Protein 4Z68 (pdb70)

Foldseek 3Di:
DVLLVQLLVCLLVLVQVSVVVSDDQANLQAFPVVPQGHHSLLNNLLNLNLSNNVVSLVRHHDQCDATNQGDGSLLSNLQNQRQNSNLVSVVSPRDQCRATNQGDGSLLNNQLVLHVNSNVSSVVVPHDQCGQGNVRDGSLNNHDPPNVVSNVVSD/DDDDPDDDDDDD

Organism: Homo sapiens (NCBI:txid9606)

GO terms:
  GO:0003950 NAD+ poly-ADP-ribosyltransferase activity (F, IDA)
  GO:0070212 protein poly-ADP-ribosylation (P, IDA)
  GO:0070213 protein auto-ADP-ribosylation (P, IDA)
  GO:1990404 NAD+-protein mono-ADP-ribosyltransferase activity (F, IDA)
  GO:0000209 protein polyubiquitination (P, IDA)
  GO:0090263 positive regulation of canonical Wnt signaling pathway (P, IMP)
  GO:0005515 protein binding (F, IPI)
  GO:0003950 NAD+ poly-ADP-ribosyltransferase activity (F, TAS)
  GO:0005829 cytosol (C, TAS)
  GO:0090263 positive regulation of canonical Wnt signaling pathway (P, TAS)
  GO:0048471 perinuclear region of cytoplasm (C, IDA)
  GO:0000242 pericentriolar material (C, IDA)
  GO:0005634 nucleus (C, IDA)
  GO:0005635 nuclear envelope (C, IDA)
  GO:0005737 cytoplasm (C, IDA)
  GO:0000781 chromosome, telomeric region (C, TAS)
  GO:0032212 positive regulation of telomere maintenance via telomerase (P, TAS)
  GO:1904355 positive regulation of telomere capping (P, IMP)
  GO:1904357 negative regulation of telomere maintenance via telomere lengthening (P, IMP)
  GO:0070198 protein localization to chromosome, telomeric region (P, IMP)

CATH classification: 1.25.40.20

Structure (mmCIF, N/CA/C/O backbone):
data_4Z68
#
_entry.id   4Z68
#
_cell.length_a   29.543
_cell.length_b   43.806
_cell.length_c   107.637
_cell.angle_alpha   90.000
_cell.angle_beta   90.000
_cell.angle_gamma   90.000
#
_symmetry.space_group_name_H-M   'P 21 21 21'
#
loop_
_entity.id
_entity.type
_entity.pdbx_description
1 polymer Tankyrase-2
2 polymer GLU-ILE-ARG-GLU-GLN-GLY-ASP-GLY-ALA-GLU-ASP-GLU
3 non-polymer 'SULFATE ION'
4 water water
#
loop_
_atom_site.group_PDB
_atom_site.id
_atom_site.type_symbol
_atom_site.label_atom_id
_atom_site.label_alt_id
_atom_site.label_comp_id
_atom_site.label_asym_id
_atom_site.label_entity_id
_atom_site.label_seq_id
_atom_site.pdbx_PDB_ins_code
_atom_site.Cartn_x
_atom_site.Cartn_y
_atom_site.Cartn_z
_atom_site.occupancy
_atom_site.B_iso_or_equiv
_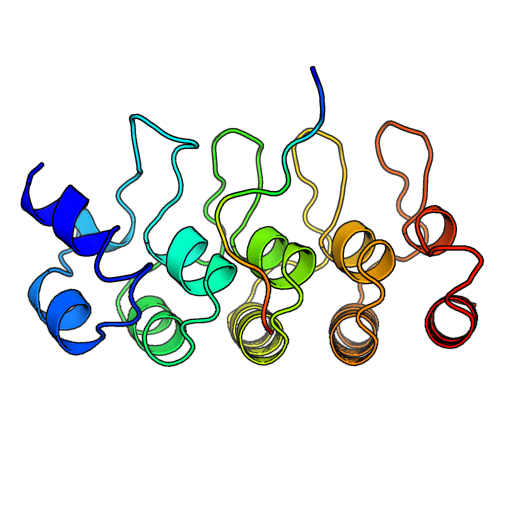atom_site.auth_seq_id
_atom_site.auth_comp_id
_atom_site.auth_asym_id
_atom_site.auth_atom_id
_atom_site.pdbx_PDB_model_num
ATOM 1 N N . SER A 1 1 ? -3.637 -2.753 37.530 1.00 31.14 490 SER A N 1
ATOM 2 C CA . SER A 1 1 ? -4.741 -2.642 38.484 1.00 40.75 490 SER A CA 1
ATOM 3 C C . SER A 1 1 ? -5.784 -3.739 38.261 1.00 38.04 490 SER A C 1
ATOM 4 O O . SER A 1 1 ? -6.094 -4.083 37.120 1.00 33.81 490 SER A O 1
ATOM 7 N N . GLU A 1 2 ? -6.321 -4.285 39.353 1.00 37.48 491 GLU A N 1
ATOM 8 C CA . GLU A 1 2 ? -7.288 -5.384 39.283 1.00 40.34 491 GLU A CA 1
ATOM 9 C C . GLU A 1 2 ? -8.610 -4.962 38.638 1.00 29.41 491 GLU A C 1
ATOM 10 O O . GLU A 1 2 ? -9.218 -5.728 37.884 1.00 29.08 491 GLU A O 1
ATOM 12 N N . ALA A 1 3 ? -9.053 -3.745 38.937 1.00 34.04 492 ALA A N 1
ATOM 13 C CA . ALA A 1 3 ? -10.260 -3.212 38.319 1.00 33.32 492 ALA A CA 1
ATOM 14 C C . ALA A 1 3 ? -10.054 -3.021 36.820 1.00 29.97 492 ALA A C 1
ATOM 15 O O . ALA A 1 3 ? -10.970 -3.252 36.022 1.00 25.78 492 ALA A O 1
ATOM 17 N N . ASP A 1 4 ? -8.853 -2.588 36.443 1.00 26.13 493 ASP A N 1
ATOM 18 C CA . ASP A 1 4 ? -8.505 -2.420 35.030 1.00 27.09 493 ASP A CA 1
ATOM 19 C C . ASP A 1 4 ? -8.605 -3.733 34.267 1.00 23.95 493 ASP A C 1
ATOM 20 O O . ASP A 1 4 ? -9.205 -3.792 33.198 1.00 17.49 493 ASP A O 1
ATOM 25 N N . ARG A 1 5 ? -7.990 -4.778 34.812 1.00 21.43 494 ARG A N 1
ATOM 26 C CA . ARG A 1 5 ? -8.031 -6.101 34.199 1.00 19.62 494 ARG A CA 1
ATOM 27 C C . ARG A 1 5 ? -9.473 -6.592 34.045 1.00 20.84 494 ARG A C 1
ATOM 28 O O . ARG A 1 5 ? -9.839 -7.158 33.014 1.00 19.12 494 ARG A O 1
ATOM 30 N N . GLN A 1 6 ? -10.293 -6.373 35.066 1.00 18.74 495 GLN A N 1
ATOM 31 C CA . GLN A 1 6 ? -11.684 -6.800 34.990 1.00 20.23 495 GLN A CA 1
ATOM 32 C C . GLN A 1 6 ? -12.493 -5.962 34.012 1.00 19.54 495 GLN A C 1
ATOM 33 O O . GLN A 1 6 ? -13.437 -6.459 33.408 1.00 17.93 495 GLN A O 1
ATOM 39 N N . LEU A 1 7 ? -12.130 -4.697 33.850 1.00 17.59 496 LEU A N 1
ATOM 40 C CA . LEU A 1 7 ? -12.822 -3.865 32.869 1.00 14.57 496 LEU A CA 1
ATOM 41 C C . LEU A 1 7 ? -12.498 -4.314 31.447 1.00 15.69 496 LEU A C 1
ATOM 42 O O . LEU A 1 7 ? -13.395 -4.447 30.619 1.00 16.90 496 LEU A O 1
ATOM 47 N N . LEU A 1 8 ? -11.217 -4.551 31.164 1.00 14.44 497 LEU A N 1
ATOM 48 C CA . LEU A 1 8 ? -10.797 -4.977 29.825 1.00 14.08 497 LEU A CA 1
ATOM 49 C C . LEU A 1 8 ? -11.497 -6.271 29.450 1.00 18.40 497 LEU A C 1
ATOM 50 O O . LEU A 1 8 ? -11.917 -6.466 28.306 1.00 16.44 497 LEU A O 1
ATOM 55 N N A GLU A 1 9 ? -11.618 -7.165 30.426 0.41 17.06 498 GLU A N 1
ATOM 56 N N B GLU A 1 9 ? -11.626 -7.155 30.429 0.59 17.12 498 GLU A N 1
ATOM 57 C CA A GLU A 1 9 ? -12.257 -8.452 30.192 0.41 20.42 498 GLU A CA 1
ATOM 58 C CA B GLU A 1 9 ? -12.251 -8.448 30.214 0.59 20.50 498 GLU A CA 1
ATOM 59 C C A GLU A 1 9 ? -13.760 -8.329 30.008 0.41 15.54 498 GLU A C 1
ATOM 60 C C B GLU A 1 9 ? -13.759 -8.342 30.028 0.59 15.54 498 GLU A C 1
ATOM 61 O O A GLU A 1 9 ? -14.340 -9.013 29.170 0.41 15.16 498 GLU A O 1
ATOM 62 O O B GLU A 1 9 ? -14.340 -9.046 29.205 0.59 15.23 498 GLU A O 1
ATOM 73 N N . ALA A 1 10 ? -14.392 -7.459 30.790 1.00 13.28 499 ALA A N 1
ATOM 74 C CA . ALA A 1 10 ? -15.825 -7.260 30.675 1.00 14.14 499 ALA A CA 1
ATOM 75 C C . ALA A 1 10 ? -16.131 -6.672 29.301 1.00 15.71 499 ALA A C 1
ATOM 76 O O . ALA A 1 10 ? -17.170 -6.961 28.709 1.00 14.54 499 ALA A O 1
ATOM 78 N N . ALA A 1 11 ? -15.214 -5.857 28.787 1.00 12.69 500 ALA A N 1
ATOM 79 C CA . ALA A 1 11 ? -15.403 -5.259 27.465 1.00 15.81 500 ALA A CA 1
ATOM 80 C C . ALA A 1 11 ? -15.343 -6.325 26.376 1.00 13.67 500 ALA A C 1
ATOM 81 O O . ALA A 1 11 ? -16.105 -6.275 25.414 1.00 13.92 500 ALA A O 1
ATOM 83 N N . LYS A 1 12 ? -14.426 -7.281 26.528 1.00 10.49 501 LYS A N 1
ATOM 84 C CA . LYS A 1 12 ? -14.325 -8.409 25.599 1.00 14.73 501 LYS A CA 1
ATOM 85 C C . LYS A 1 12 ? -15.555 -9.301 25.694 1.00 13.99 501 LYS A C 1
ATOM 86 O O . LYS A 1 12 ? -15.988 -9.882 24.699 1.00 17.36 501 LYS A O 1
ATOM 92 N N . ALA A 1 13 ? -16.092 -9.431 26.903 1.00 13.36 502 ALA A N 1
ATOM 93 C CA . ALA A 1 13 ? -17.230 -10.321 27.149 1.00 15.05 502 ALA A CA 1
ATOM 94 C C . ALA A 1 13 ? -18.545 -9.672 26.770 1.00 16.05 502 ALA A C 1
ATOM 95 O O . ALA A 1 13 ? -19.553 -10.359 26.600 1.00 17.85 502 ALA A O 1
ATOM 97 N N . GLY A 1 14 ? -18.551 -8.349 26.646 1.00 15.03 503 GLY A N 1
ATOM 98 C CA . GLY A 1 14 ? -19.788 -7.637 26.373 1.00 12.92 503 GLY A CA 1
ATOM 99 C C . GLY A 1 14 ? -20.711 -7.568 27.578 1.00 21.77 503 GLY A C 1
ATOM 100 O O . GLY A 1 14 ? -21.941 -7.532 27.440 1.00 22.48 503 GLY A O 1
ATOM 101 N N . ASP A 1 15 ? -20.121 -7.556 28.768 1.00 20.58 504 ASP A N 1
ATOM 102 C CA . ASP A 1 15 ? -20.899 -7.433 29.997 1.00 26.09 504 ASP A CA 1
ATOM 103 C C . ASP A 1 15 ? -21.003 -5.956 30.333 1.00 15.44 504 ASP A C 1
ATOM 104 O O . ASP A 1 15 ? -20.153 -5.413 31.047 1.00 17.09 504 ASP A O 1
ATOM 109 N N . VAL A 1 16 ? -22.054 -5.311 29.832 1.00 18.75 505 VAL A N 1
ATOM 110 C CA . VAL A 1 16 ? -22.115 -3.862 29.917 1.00 23.74 505 VAL A CA 1
ATOM 111 C C . VAL A 1 16 ? -22.309 -3.415 31.364 1.00 24.09 505 VAL A C 1
ATOM 112 O O . VAL A 1 16 ? -21.805 -2.368 31.777 1.00 20.46 505 VAL A O 1
ATOM 116 N N . GLU A 1 17 ? -23.000 -4.241 32.144 1.00 20.40 506 GLU A N 1
ATOM 117 C CA . GLU A 1 17 ? -23.250 -3.923 33.548 1.00 28.32 506 GLU A CA 1
ATOM 118 C C . GLU A 1 17 ? -21.960 -3.894 34.355 1.00 23.74 506 GLU A C 1
ATOM 119 O O . GLU A 1 17 ? -21.768 -3.020 35.200 1.00 22.63 506 GLU A O 1
ATOM 125 N N . THR A 1 18 ? -21.071 -4.849 34.094 1.00 19.45 507 THR A N 1
ATOM 126 C CA . THR A 1 18 ? -19.779 -4.866 34.769 1.00 19.76 507 THR A CA 1
ATOM 127 C C . THR A 1 18 ? -18.938 -3.679 34.296 1.00 19.77 507 THR A C 1
ATOM 128 O O . THR A 1 18 ? -18.252 -3.036 35.092 1.00 23.05 507 THR A O 1
ATOM 132 N N . VAL A 1 19 ? -18.996 -3.390 32.999 1.00 14.00 508 VAL A N 1
ATOM 133 C CA . VAL A 1 19 ? -18.297 -2.231 32.447 1.00 15.34 508 VAL A CA 1
ATOM 134 C C . VAL A 1 19 ? -18.743 -0.948 33.149 1.00 17.95 508 VAL A C 1
ATOM 135 O O . VAL A 1 19 ? -17.910 -0.140 33.566 1.00 19.69 508 VAL A O 1
ATOM 139 N N . LYS A 1 20 ? -20.056 -0.777 33.284 1.00 17.63 509 LYS A N 1
ATOM 140 C CA . LYS A 1 20 ? -20.621 0.400 33.939 1.00 22.63 509 LYS A CA 1
ATOM 141 C C . LYS A 1 20 ? -20.096 0.552 35.359 1.00 26.73 509 LYS A C 1
ATOM 142 O O . LYS A 1 20 ? -19.789 1.664 35.802 1.00 24.82 509 LYS A O 1
ATOM 144 N N . LYS A 1 21 ? -19.991 -0.571 36.066 1.00 22.70 510 LYS A N 1
ATOM 145 C CA . LYS A 1 21 ? -19.487 -0.594 37.435 1.00 23.93 510 LYS A CA 1
ATOM 146 C C . LYS A 1 21 ? -18.000 -0.255 37.551 1.00 27.44 510 LYS A C 1
ATOM 147 O O . LYS A 1 21 ? -17.573 0.355 38.529 1.00 29.39 510 LYS A O 1
ATOM 149 N N . LEU A 1 22 ? -17.216 -0.656 36.556 1.00 19.04 511 LEU A N 1
ATOM 150 C CA . LEU A 1 22 ? -15.767 -0.539 36.639 1.00 17.95 511 LEU A CA 1
ATOM 151 C C . LEU A 1 22 ? -15.209 0.717 35.958 1.00 21.97 511 LEU A C 1
ATOM 152 O O . LEU A 1 22 ? -14.031 1.037 36.105 1.00 22.29 511 LEU A O 1
ATOM 157 N N . CYS A 1 23 ? -16.045 1.426 35.212 1.00 18.59 512 CYS A N 1
ATOM 158 C CA . CYS A 1 23 ? -15.568 2.608 34.490 1.00 16.62 512 CYS A CA 1
ATOM 159 C C . CYS A 1 23 ? -15.253 3.771 35.437 1.00 20.67 512 CYS A C 1
ATOM 160 O O . CYS A 1 23 ? -16.121 4.239 36.171 1.00 24.85 512 CYS A O 1
ATOM 163 N N . THR A 1 24 ? -13.996 4.206 35.425 1.00 20.78 513 THR A N 1
ATOM 164 C CA . THR A 1 24 ? -13.564 5.394 36.159 1.00 18.51 513 THR A CA 1
ATOM 165 C C . THR A 1 24 ? -12.833 6.303 35.185 1.00 18.67 513 THR A C 1
ATOM 166 O O . THR A 1 24 ? -12.605 5.916 34.046 1.00 15.62 513 THR A O 1
ATOM 170 N N . VAL A 1 25 ? -12.445 7.492 35.639 1.00 13.85 514 VAL A N 1
ATOM 171 C CA . VAL A 1 25 ? -11.659 8.405 34.818 1.00 13.13 514 VAL A CA 1
ATOM 172 C C . VAL A 1 25 ? -10.455 7.684 34.219 1.00 17.49 514 VAL A C 1
ATOM 173 O O . VAL A 1 25 ? -10.190 7.775 33.023 1.00 19.86 514 VAL A O 1
ATOM 177 N N . GLN A 1 26 ? -9.757 6.920 35.047 1.00 17.17 515 GLN A N 1
ATOM 178 C CA . GLN A 1 26 ? -8.522 6.284 34.609 1.00 22.76 515 GLN A CA 1
ATOM 179 C C . GLN A 1 26 ? -8.762 4.979 33.854 1.00 22.53 515 GLN A C 1
ATOM 180 O O . GLN A 1 26 ? -8.081 4.686 32.873 1.00 27.45 515 GLN A O 1
ATOM 186 N N . SER A 1 27 ? -9.733 4.191 34.295 1.00 15.21 516 SER A N 1
ATOM 187 C CA . SER A 1 27 ? -9.904 2.874 33.690 1.00 15.00 516 SER A CA 1
ATOM 188 C C . SER A 1 27 ? -10.532 2.893 32.305 1.00 18.92 516 SER A C 1
ATOM 189 O O . SER A 1 27 ? -10.273 1.981 31.520 1.00 14.65 516 SER A O 1
ATOM 192 N N . VAL A 1 28 ? -11.337 3.910 31.988 1.00 11.92 517 VAL A N 1
ATOM 193 C CA . VAL A 1 28 ? -12.070 3.900 30.722 1.00 10.74 517 VAL A CA 1
ATOM 194 C C . VAL A 1 28 ? -11.141 3.843 29.503 1.00 14.81 517 VAL A C 1
ATOM 195 O O . VAL A 1 28 ? -11.483 3.241 28.480 1.00 16.97 517 VAL A O 1
ATOM 199 N N . ASN A 1 29 ? -9.965 4.452 29.616 1.00 11.35 518 ASN A N 1
ATOM 200 C CA . ASN A 1 29 ? -8.936 4.303 28.590 1.00 15.66 518 ASN A CA 1
ATOM 201 C C . ASN A 1 29 ? -7.653 3.627 29.077 1.00 17.67 518 ASN A C 1
ATOM 202 O O . ASN A 1 29 ? -6.574 3.924 28.565 1.00 18.07 518 ASN A O 1
ATOM 207 N N . CYS A 1 30 ? -7.754 2.736 30.063 1.00 16.32 519 CYS A N 1
ATOM 208 C CA . CYS A 1 30 ? -6.580 1.986 30.503 1.00 16.91 519 CYS A CA 1
ATOM 209 C C . CYS A 1 30 ? -6.084 1.101 29.361 1.00 26.10 519 CYS A C 1
ATOM 210 O O . CYS A 1 30 ? -6.777 0.910 28.354 1.00 14.97 519 CYS A O 1
ATOM 213 N N . ARG A 1 31 ? -4.874 0.579 29.508 1.00 13.99 520 ARG A N 1
ATOM 214 C CA . ARG A 1 31 ? -4.277 -0.233 28.462 1.00 15.46 520 ARG A CA 1
ATOM 215 C C . ARG A 1 31 ? -3.912 -1.621 28.967 1.00 16.89 520 ARG A C 1
ATOM 216 O O . ARG A 1 31 ? -3.484 -1.784 30.111 1.00 20.55 520 ARG A O 1
ATOM 224 N N . ASP A 1 32 ? -4.088 -2.608 28.092 1.00 14.07 521 ASP A N 1
ATOM 225 C CA . ASP A 1 32 ? -3.688 -3.982 28.352 1.00 16.45 521 ASP A CA 1
ATOM 226 C C . ASP A 1 32 ? -2.157 -4.082 28.237 1.00 23.14 521 ASP A C 1
ATOM 227 O O . ASP A 1 32 ? -1.619 -4.381 27.166 1.00 20.03 521 ASP A O 1
ATOM 232 N N . ILE A 1 33 ? -1.478 -3.831 29.353 1.00 20.14 522 ILE A N 1
ATOM 233 C CA . ILE A 1 33 ? -0.015 -3.717 29.405 1.00 21.90 522 ILE A CA 1
ATOM 234 C C . ILE A 1 33 ? 0.726 -4.965 28.960 1.00 25.48 522 ILE A C 1
ATOM 235 O O . ILE A 1 33 ? 1.814 -4.880 28.384 1.00 25.20 522 ILE A O 1
ATOM 237 N N . GLU A 1 34 ? 0.154 -6.126 29.245 1.00 19.19 523 GLU A N 1
ATOM 238 C CA . GLU A 1 34 ? 0.810 -7.382 28.898 1.00 32.76 523 GLU A CA 1
ATOM 239 C C . GLU A 1 34 ? 0.463 -7.871 27.488 1.00 34.07 523 GLU A C 1
ATOM 240 O O . GLU A 1 34 ? 1.027 -8.865 27.022 1.00 32.62 523 GLU A O 1
ATOM 242 N N . GLY A 1 35 ? -0.449 -7.170 26.813 1.00 25.26 524 GLY A N 1
ATOM 243 C CA . GLY A 1 35 ? -0.895 -7.556 25.482 1.00 26.69 524 GLY A CA 1
ATOM 244 C C . GLY A 1 35 ? -0.426 -6.622 24.374 1.00 26.91 524 GLY A C 1
ATOM 245 O O . GLY A 1 35 ? 0.776 -6.468 24.162 1.00 24.76 524 GLY A O 1
ATOM 246 N N . ARG A 1 36 ? -1.373 -6.016 23.657 1.00 15.97 525 ARG A N 1
ATOM 247 C CA . ARG A 1 36 ? -1.062 -5.057 22.594 1.00 18.84 525 ARG A CA 1
ATOM 248 C C . ARG A 1 36 ? -1.312 -3.623 23.036 1.00 15.48 525 ARG A C 1
ATOM 249 O O . ARG A 1 36 ? -1.374 -2.728 22.191 1.00 18.96 525 ARG A O 1
ATOM 257 N N . GLN A 1 37 ? -1.473 -3.407 24.341 1.00 14.41 526 GLN A N 1
ATOM 258 C CA . GLN A 1 37 ? -1.852 -2.093 24.887 1.00 16.69 526 GLN A CA 1
ATOM 259 C C . GLN A 1 37 ? -3.229 -1.650 24.405 1.00 15.65 526 GLN A C 1
ATOM 260 O O . GLN A 1 37 ? -3.482 -0.450 24.282 1.00 14.67 526 GLN A O 1
ATOM 266 N N . SER A 1 38 ? -4.116 -2.604 24.136 1.00 12.77 527 SER A N 1
ATOM 267 C CA . SER A 1 38 ? -5.485 -2.272 23.725 1.00 12.44 527 SER A CA 1
ATOM 268 C C . SER A 1 38 ? -6.217 -1.600 24.875 1.00 13.81 527 SER A C 1
ATOM 269 O O . SER A 1 38 ? -5.983 -1.927 26.031 1.00 13.97 527 SER A O 1
ATOM 272 N N . THR A 1 39 ? -7.111 -0.669 24.542 1.00 12.96 528 THR A N 1
ATOM 273 C CA . THR A 1 39 ? -8.011 -0.038 25.508 1.00 13.23 528 THR A CA 1
ATOM 274 C C . THR A 1 39 ? -9.317 -0.819 25.553 1.00 12.34 528 THR A C 1
ATOM 275 O O . THR A 1 39 ? -9.559 -1.657 24.678 1.00 14.21 528 THR A O 1
ATOM 279 N N . PRO A 1 40 ? -10.168 -0.552 26.564 1.00 12.56 529 PRO A N 1
ATOM 280 C CA . PRO A 1 40 ? -11.483 -1.200 26.594 1.00 11.30 529 PRO A CA 1
ATOM 281 C C . PRO A 1 40 ? -12.221 -1.034 25.271 1.00 13.77 529 PRO A C 1
ATOM 282 O O . PRO A 1 40 ? -12.888 -1.969 24.817 1.00 12.55 529 PRO A O 1
ATOM 286 N N . LEU A 1 41 ? -12.077 0.120 24.632 1.00 10.09 530 LEU A N 1
ATOM 287 C CA . LEU A 1 41 ? -12.784 0.331 23.373 1.00 8.48 530 LEU A CA 1
ATOM 288 C C . LEU A 1 41 ? -12.225 -0.509 22.218 1.00 12.66 530 LEU A C 1
ATOM 289 O O . LEU A 1 41 ? -12.986 -0.942 21.360 1.00 10.87 530 LEU A O 1
ATOM 294 N N . HIS A 1 42 ? -10.909 -0.738 22.188 1.00 10.86 531 HIS A N 1
ATOM 295 C CA . HIS A 1 42 ? -10.323 -1.652 21.195 1.00 12.29 531 HIS A CA 1
ATOM 296 C C . HIS A 1 42 ? -10.934 -3.043 21.324 1.00 8.78 531 HIS A C 1
ATOM 297 O O . HIS A 1 42 ? -11.249 -3.696 20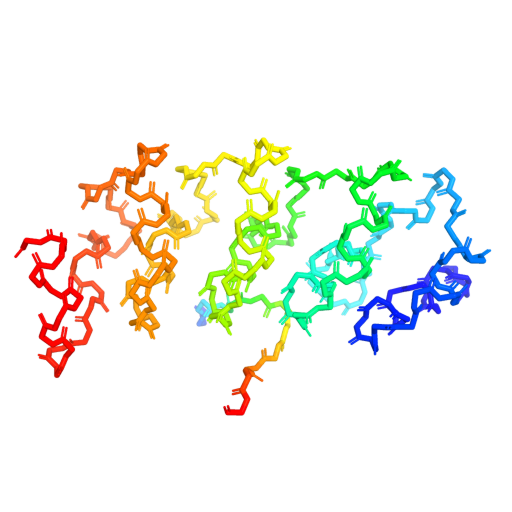.322 1.00 8.85 531 HIS A O 1
ATOM 304 N N . PHE A 1 43 ? -11.066 -3.506 22.567 1.00 11.26 532 PHE A N 1
ATOM 305 C CA . PHE A 1 43 ? -11.577 -4.844 22.833 1.00 12.18 532 PHE A CA 1
ATOM 306 C C . PHE A 1 43 ? -13.047 -4.931 22.490 1.00 11.61 532 PHE A C 1
ATOM 307 O O . PHE A 1 43 ? -13.465 -5.872 21.830 1.00 12.49 532 PHE A O 1
ATOM 315 N N . ALA A 1 44 ? -13.841 -3.965 22.951 1.00 10.07 533 ALA A N 1
ATOM 316 C CA . ALA A 1 44 ? -15.267 -3.970 22.631 1.00 12.32 533 ALA A CA 1
ATOM 317 C C . ALA A 1 44 ? -15.492 -3.921 21.128 1.00 12.23 533 ALA A C 1
ATOM 318 O O . ALA A 1 44 ? -16.403 -4.573 20.602 1.00 9.46 533 ALA A O 1
ATOM 320 N N . ALA A 1 45 ? -14.670 -3.135 20.431 1.00 10.26 534 ALA A N 1
ATOM 321 C CA . ALA A 1 45 ? -14.795 -3.022 18.983 1.00 10.25 534 ALA A CA 1
ATOM 322 C C . ALA A 1 45 ? -14.398 -4.323 18.311 1.00 12.17 534 ALA A C 1
ATOM 323 O O . ALA A 1 45 ? -15.097 -4.800 17.420 1.00 11.17 534 ALA A O 1
ATOM 325 N N . GLY A 1 46 ? -13.269 -4.874 18.734 1.00 9.43 535 GLY A N 1
ATOM 326 C CA . GLY A 1 46 ? -12.743 -6.102 18.154 1.00 9.29 535 GLY A CA 1
ATOM 327 C C . GLY A 1 46 ? -13.614 -7.315 18.440 1.00 13.09 535 GLY A C 1
ATOM 328 O O . GLY A 1 46 ? -13.669 -8.255 17.637 1.00 11.34 535 GLY A O 1
ATOM 329 N N . TYR A 1 47 ? -14.299 -7.309 19.580 1.00 10.49 536 TYR A N 1
ATOM 330 C CA . TYR A 1 47 ? -15.145 -8.444 19.942 1.00 11.12 536 TYR A CA 1
ATOM 331 C C . TYR A 1 47 ? -16.615 -8.194 19.660 1.00 13.87 536 TYR A C 1
ATOM 332 O O . TYR A 1 47 ? -17.468 -8.942 20.139 1.00 12.42 536 TYR A O 1
ATOM 341 N N . ASN A 1 48 ? -16.903 -7.158 18.874 1.00 11.47 537 ASN A N 1
ATOM 342 C CA . ASN A 1 48 ? -18.269 -6.867 18.428 1.00 11.41 537 ASN A CA 1
ATOM 343 C C . ASN A 1 48 ? -19.269 -6.753 19.572 1.0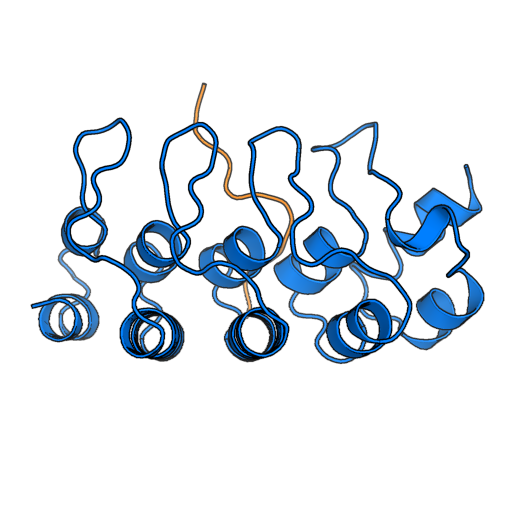0 12.31 537 ASN A C 1
ATOM 344 O O . ASN A 1 48 ? -20.365 -7.326 19.527 1.00 13.73 537 ASN A O 1
ATOM 349 N N . ARG A 1 49 ? -18.902 -5.995 20.597 1.00 11.45 538 ARG A N 1
ATOM 350 C CA . ARG A 1 49 ? -19.799 -5.755 21.720 1.00 12.33 538 ARG A CA 1
ATOM 351 C C . ARG A 1 49 ? -20.435 -4.377 21.580 1.00 18.35 538 ARG A C 1
ATOM 352 O O . ARG A 1 49 ? -19.935 -3.387 22.111 1.00 13.34 538 ARG A O 1
ATOM 360 N N . VAL A 1 50 ? -21.546 -4.325 20.862 1.00 14.94 539 VAL A N 1
ATOM 361 C CA . VAL A 1 50 ? -22.132 -3.053 20.471 1.00 11.43 539 VAL A CA 1
ATOM 362 C C . VAL A 1 50 ? -22.611 -2.209 21.663 1.00 15.03 539 VAL A C 1
ATOM 363 O O . VAL A 1 50 ? -22.364 -0.998 21.706 1.00 12.75 539 VAL A O 1
ATOM 367 N N A SER A 1 51 ? -23.280 -2.848 22.619 0.52 13.20 540 SER A N 1
ATOM 368 N N B SER A 1 51 ? -23.277 -2.837 22.632 0.48 13.22 540 SER A N 1
ATOM 369 C CA A SER A 1 51 ? -23.767 -2.135 23.797 0.52 15.79 540 SER A CA 1
ATOM 370 C CA B SER A 1 51 ? -23.766 -2.099 23.801 0.48 15.71 540 SER A CA 1
ATOM 371 C C A SER A 1 51 ? -22.612 -1.568 24.622 0.52 15.02 540 SER A C 1
ATOM 372 C C B SER A 1 51 ? -22.611 -1.565 24.649 0.48 15.05 540 SER A C 1
ATOM 373 O O A SER A 1 51 ? -22.700 -0.452 25.134 0.52 14.96 540 SER A O 1
ATOM 374 O O B SER A 1 51 ? -22.701 -0.474 25.217 0.48 14.94 540 SER A O 1
ATOM 379 N N . VAL A 1 52 ? -21.525 -2.331 24.734 1.00 12.70 541 VAL A N 1
ATOM 380 C CA . VAL A 1 52 ? -20.333 -1.862 25.437 1.00 11.45 541 VAL A CA 1
ATOM 381 C C . VAL A 1 52 ? -19.684 -0.695 24.683 1.00 10.31 541 VAL A C 1
ATOM 382 O O . VAL A 1 52 ? -19.296 0.305 25.295 1.00 11.48 541 VAL A O 1
ATOM 386 N N . VAL A 1 53 ? -19.556 -0.822 23.366 1.00 12.56 542 VAL A N 1
ATOM 387 C CA . VAL A 1 53 ? -19.006 0.267 22.558 1.00 11.91 542 VAL A CA 1
ATOM 388 C C . VAL A 1 53 ? -19.828 1.531 22.784 1.00 11.58 542 VAL A C 1
ATOM 389 O O . VAL A 1 53 ? -19.275 2.598 23.022 1.00 15.13 542 VAL A O 1
ATOM 393 N N . GLU A 1 54 ? -21.147 1.400 22.723 1.00 11.33 543 GLU A N 1
ATOM 394 C CA . GLU A 1 54 ? -22.022 2.551 22.917 1.00 13.97 543 GLU A CA 1
ATOM 395 C C . GLU A 1 54 ? -21.864 3.160 24.304 1.00 12.98 543 GLU A C 1
ATOM 396 O O . GLU A 1 54 ? -21.817 4.382 24.449 1.00 16.70 543 GLU A O 1
ATOM 402 N N . TYR A 1 55 ? -21.753 2.313 25.323 1.00 10.62 544 TYR A N 1
ATOM 403 C CA . TYR A 1 55 ? -21.563 2.815 26.674 1.00 14.37 544 TYR A CA 1
ATOM 404 C C . TYR A 1 55 ? -20.221 3.529 26.816 1.00 12.82 544 TYR A C 1
ATOM 405 O O . TYR A 1 55 ? -20.140 4.612 27.389 1.00 16.28 544 TYR A O 1
ATOM 414 N N . LEU A 1 56 ? -19.165 2.919 26.297 1.00 13.55 545 LEU A N 1
ATOM 415 C CA . LEU A 1 56 ? -17.831 3.499 26.406 1.00 14.00 545 LEU A CA 1
ATOM 416 C C . LEU A 1 56 ? -17.743 4.848 25.683 1.00 14.01 545 LEU A C 1
ATOM 417 O O . LEU A 1 56 ? -17.194 5.819 26.223 1.00 15.49 545 LEU A O 1
ATOM 422 N N . LEU A 1 57 ? -18.305 4.921 24.482 1.00 14.31 546 LEU A N 1
ATOM 423 C CA . LEU A 1 57 ? -18.287 6.166 23.713 1.00 16.81 546 LEU A CA 1
ATOM 424 C C . LEU A 1 57 ? -19.014 7.290 24.448 1.00 17.80 546 LEU A C 1
ATOM 425 O O . LEU A 1 57 ? -18.661 8.459 24.299 1.00 22.53 546 LEU A O 1
ATOM 430 N N . GLN A 1 58 ? -20.019 6.927 25.242 1.00 17.88 547 GLN A N 1
ATOM 431 C CA . GLN A 1 58 ? -20.796 7.900 26.018 1.00 17.71 547 GLN A CA 1
ATOM 432 C C . GLN A 1 58 ? -20.144 8.266 27.351 1.00 21.56 547 GLN A C 1
ATOM 433 O O . GLN A 1 58 ? -20.508 9.269 27.974 1.00 20.48 547 GLN A O 1
ATOM 435 N N . HIS A 1 59 ? -19.187 7.463 27.801 1.00 15.88 548 HIS A N 1
ATOM 436 C CA . HIS A 1 59 ? -18.597 7.683 29.122 1.00 17.32 548 HIS A CA 1
ATOM 437 C C . HIS A 1 59 ? -17.073 7.829 29.143 1.00 14.12 548 HIS A C 1
ATOM 438 O O . HIS A 1 59 ? -16.416 7.369 30.077 1.00 18.23 548 HIS A O 1
ATOM 445 N N . GLY A 1 60 ? -16.517 8.496 28.136 1.00 14.85 549 GLY A N 1
ATOM 446 C CA . GLY A 1 60 ? -15.126 8.918 28.220 1.00 16.72 549 GLY A CA 1
ATOM 447 C C . GLY A 1 60 ? -14.075 8.141 27.447 1.00 13.57 549 GLY A C 1
ATOM 448 O O . GLY A 1 60 ? -12.898 8.467 27.534 1.00 16.83 549 GLY A O 1
ATOM 449 N N . ALA A 1 61 ? -14.479 7.120 26.698 1.00 15.14 550 ALA A N 1
ATOM 450 C CA . ALA A 1 61 ? -13.520 6.387 25.864 1.00 14.20 550 ALA A CA 1
ATOM 451 C C . ALA A 1 61 ? -13.049 7.257 24.710 1.00 16.35 550 ALA A C 1
ATOM 452 O O . ALA A 1 61 ? -13.819 8.041 24.150 1.00 15.71 550 ALA A O 1
ATOM 454 N N . ASP A 1 62 ? -11.777 7.106 24.357 1.00 14.70 551 ASP A N 1
ATOM 455 C CA . ASP A 1 62 ? -11.180 7.841 23.254 1.00 12.97 551 ASP A CA 1
ATOM 456 C C . ASP A 1 62 ? -11.240 7.019 21.966 1.00 17.18 551 ASP A C 1
ATOM 457 O O . ASP A 1 62 ? -10.564 5.982 21.835 1.00 15.45 551 ASP A O 1
ATOM 462 N N . VAL A 1 63 ? -12.054 7.497 21.025 1.00 12.75 552 VAL A N 1
ATOM 463 C CA A VAL A 1 63 ? -12.213 6.852 19.720 0.35 13.70 552 VAL A CA 1
ATOM 464 C CA B VAL A 1 63 ? -12.228 6.838 19.744 0.65 13.61 552 VAL A CA 1
ATOM 465 C C . VAL A 1 63 ? -10.914 6.819 18.946 1.00 15.61 552 VAL A C 1
ATOM 466 O O . VAL A 1 63 ? -10.738 6.006 18.044 1.00 15.62 552 VAL A O 1
ATOM 473 N N . HIS A 1 64 ? -9.984 7.699 19.306 1.00 13.09 553 HIS A N 1
ATOM 474 C CA . HIS A 1 64 ? -8.737 7.833 18.554 1.00 18.15 553 HIS A CA 1
ATOM 475 C C . HIS A 1 64 ? -7.529 7.112 19.153 1.00 20.24 553 HIS A C 1
ATOM 476 O O . HIS A 1 64 ? -6.427 7.230 18.622 1.00 18.73 553 HIS A O 1
ATOM 483 N N . ALA A 1 65 ? -7.728 6.372 20.242 1.00 15.80 554 ALA A N 1
ATOM 484 C CA . ALA A 1 65 ? -6.607 5.738 20.929 1.00 14.34 554 ALA A CA 1
ATOM 485 C C . ALA A 1 65 ? -5.932 4.702 20.038 1.00 15.33 554 ALA A C 1
ATOM 486 O O . ALA A 1 65 ? -6.607 3.979 19.308 1.00 11.45 554 ALA A O 1
ATOM 488 N N . LYS A 1 66 ? -4.601 4.641 20.092 1.00 13.08 555 LYS A N 1
ATOM 489 C CA . LYS A 1 66 ? -3.849 3.667 19.305 1.00 16.38 555 LYS A CA 1
ATOM 490 C C . LYS A 1 66 ? -3.311 2.560 20.195 1.00 15.33 555 LYS A C 1
ATOM 491 O O . LYS A 1 66 ? -2.877 2.824 21.323 1.00 18.58 555 LYS A O 1
ATOM 497 N N . ASP A 1 67 ? -3.318 1.325 19.687 1.00 11.72 556 ASP A N 1
ATOM 498 C CA . ASP A 1 67 ? -2.631 0.245 20.389 1.00 12.37 556 ASP A CA 1
ATOM 499 C C . ASP A 1 67 ? -1.157 0.223 19.969 1.00 12.85 556 ASP A C 1
ATOM 500 O O . ASP A 1 67 ? -0.705 1.136 19.267 1.00 15.83 556 ASP A O 1
ATOM 505 N N . LYS A 1 68 ? -0.407 -0.799 20.383 1.00 10.59 557 LYS A N 1
ATOM 506 C CA . LYS A 1 68 ? 1.044 -0.782 20.172 1.00 12.86 557 LYS A CA 1
ATOM 507 C C . LYS A 1 68 ? 1.437 -0.765 18.692 1.00 14.67 557 LYS A C 1
ATOM 508 O O . LYS A 1 68 ? 2.513 -0.284 18.335 1.00 15.07 557 LYS A O 1
ATOM 514 N N . GLY A 1 69 ? 0.560 -1.280 17.834 1.00 14.35 558 GLY A N 1
ATOM 515 C CA . GLY A 1 69 ? 0.825 -1.323 16.403 1.00 15.71 558 GLY A CA 1
ATOM 516 C C . GLY A 1 69 ? 0.226 -0.134 15.676 1.00 11.79 558 GLY A C 1
ATOM 517 O O . GLY A 1 69 ? 0.266 -0.056 14.448 1.00 17.02 558 GLY A O 1
ATOM 518 N N . GLY A 1 70 ? -0.333 0.799 16.441 1.00 14.69 559 GLY A N 1
ATOM 519 C CA . GLY A 1 70 ? -0.923 1.995 15.873 1.00 14.54 559 GLY A CA 1
ATOM 520 C C . GLY A 1 70 ? -2.353 1.797 15.399 1.00 12.41 559 GLY A C 1
ATOM 521 O O . GLY A 1 70 ? -2.889 2.642 14.664 1.00 11.81 559 GLY A O 1
ATOM 522 N N . LEU A 1 71 ? -2.979 0.687 15.795 1.00 9.89 560 LEU A N 1
ATOM 523 C CA . LEU A 1 71 ? -4.364 0.443 15.385 1.00 10.67 560 LEU A CA 1
ATOM 524 C C . LEU A 1 71 ? -5.310 1.255 16.250 1.00 12.54 560 LEU A C 1
ATOM 525 O O . LEU A 1 71 ? -5.149 1.295 17.464 1.00 12.42 560 LEU A O 1
ATOM 530 N N . VAL A 1 72 ? -6.306 1.882 15.631 1.00 11.17 561 VAL A N 1
ATOM 531 C CA . VAL A 1 72 ? -7.374 2.526 16.393 1.00 9.43 561 VAL A CA 1
ATOM 532 C C . VAL A 1 72 ? -8.537 1.545 16.466 1.00 14.15 561 VAL A C 1
ATOM 533 O O . VAL A 1 72 ? -8.531 0.541 15.758 1.00 11.46 561 VAL A O 1
ATOM 537 N N . PRO A 1 73 ? -9.519 1.799 17.344 1.00 10.59 562 PRO A N 1
ATOM 538 C CA . PRO A 1 73 ? -10.604 0.813 17.420 1.00 12.94 562 PRO A CA 1
ATOM 539 C C . PRO A 1 73 ? -11.296 0.586 16.075 1.00 10.08 562 PRO A C 1
ATOM 540 O O . PRO A 1 73 ? -11.794 -0.519 15.842 1.00 12.65 562 PRO A O 1
ATOM 544 N N . LEU A 1 74 ? -11.300 1.582 15.187 1.00 8.85 563 LEU A N 1
ATOM 545 C CA . LEU A 1 74 ? -11.890 1.381 13.864 1.00 10.41 563 LEU A CA 1
ATOM 546 C C . LEU A 1 74 ? -11.173 0.282 13.083 1.00 10.99 563 LEU A C 1
ATOM 547 O O . LEU A 1 74 ? -11.818 -0.472 12.351 1.00 9.86 563 LEU A O 1
ATOM 552 N N . HIS A 1 75 ? -9.849 0.178 13.235 1.00 15.16 564 HIS A N 1
ATOM 553 C CA . HIS A 1 75 ? -9.105 -0.912 12.596 1.00 10.59 564 HIS A CA 1
ATOM 554 C C . HIS A 1 75 ? -9.597 -2.267 13.088 1.00 12.09 564 HIS A C 1
ATOM 555 O O . HIS A 1 75 ? -9.771 -3.190 12.296 1.00 12.99 564 HIS A O 1
ATOM 562 N N . ASN A 1 76 ? -9.767 -2.402 14.401 1.00 11.28 565 ASN A N 1
ATOM 563 C CA . ASN A 1 76 ? -10.250 -3.664 14.968 1.00 14.32 565 ASN A CA 1
ATOM 564 C C . ASN A 1 76 ? -11.621 -4.035 14.407 1.00 15.03 565 ASN A C 1
ATOM 565 O O . ASN A 1 76 ? -11.850 -5.183 14.015 1.00 14.53 565 ASN A O 1
ATOM 570 N N . ALA A 1 77 ? -12.532 -3.065 14.354 1.00 13.48 566 ALA A N 1
ATOM 571 C CA . ALA A 1 77 ? -13.874 -3.339 13.845 1.00 14.23 566 ALA A CA 1
ATOM 572 C C . ALA A 1 77 ? -13.828 -3.798 12.389 1.00 12.83 566 ALA A C 1
ATOM 573 O O . ALA A 1 77 ? -14.547 -4.722 11.990 1.00 14.79 566 ALA A O 1
ATOM 575 N N . CYS A 1 78 ? -12.984 -3.151 11.593 1.00 12.19 567 CYS A N 1
ATOM 576 C CA . CYS A 1 78 ? -12.905 -3.464 10.172 1.00 13.50 567 CYS A CA 1
ATOM 577 C C . CYS A 1 78 ? -12.223 -4.797 9.910 1.00 15.87 567 CYS A C 1
ATOM 578 O O . CYS A 1 78 ? -12.654 -5.554 9.043 1.00 17.40 567 CYS A O 1
ATOM 581 N N . SER A 1 79 ? -11.168 -5.074 10.670 1.00 14.17 568 SER A N 1
ATOM 582 C CA . SER A 1 79 ? -10.403 -6.309 10.544 1.00 18.18 568 SER A CA 1
ATOM 583 C C . SER A 1 79 ? -11.201 -7.552 10.876 1.00 18.35 568 SER A C 1
ATOM 584 O O . SER A 1 79 ? -10.978 -8.611 10.293 1.00 18.83 568 SER A O 1
ATOM 587 N N . TYR A 1 80 ? -12.112 -7.428 11.835 1.00 12.66 569 TYR A N 1
ATOM 588 C CA . TYR A 1 80 ? -12.893 -8.568 12.286 1.00 14.59 569 TYR A CA 1
ATOM 589 C C . TYR A 1 80 ? -14.310 -8.527 11.754 1.00 17.46 569 TYR A C 1
ATOM 590 O O . TYR A 1 80 ? -15.133 -9.351 12.138 1.00 14.88 569 TYR A O 1
ATOM 599 N N . GLY A 1 81 ? -14.584 -7.558 10.883 1.00 13.54 570 GLY A N 1
ATOM 600 C CA . GLY A 1 81 ? -15.810 -7.519 10.102 1.00 15.92 570 GLY A CA 1
ATOM 601 C C . GLY A 1 81 ? -17.067 -7.159 10.862 1.00 13.77 570 GLY A C 1
ATOM 602 O O . GLY A 1 81 ? -18.142 -7.683 10.580 1.00 15.15 570 GLY A O 1
ATOM 603 N N . HIS A 1 82 ? -16.934 -6.254 11.826 1.00 9.54 571 HIS A N 1
ATOM 604 C CA . HIS A 1 82 ? -18.034 -5.889 12.701 1.00 12.03 571 HIS A CA 1
ATOM 605 C C . HIS A 1 82 ? -18.624 -4.565 12.231 1.00 11.22 571 HIS A C 1
ATOM 606 O O . HIS A 1 82 ? -18.126 -3.491 12.574 1.00 10.64 571 HIS A O 1
ATOM 613 N N . TYR A 1 83 ? -19.688 -4.642 11.448 1.00 11.84 572 TYR A N 1
ATOM 614 C CA . TYR A 1 83 ? -20.237 -3.455 10.814 1.00 11.20 572 TYR A CA 1
ATOM 615 C C . TYR A 1 83 ? -20.811 -2.430 11.787 1.00 13.33 572 TYR A C 1
ATOM 616 O O . TYR A 1 83 ? -20.526 -1.239 11.669 1.00 12.11 572 TYR A O 1
ATOM 625 N N . GLU A 1 84 ? -21.678 -2.867 12.696 1.00 12.53 573 GLU A N 1
ATOM 626 C CA . GLU A 1 84 ? -22.362 -1.915 13.567 1.00 15.24 573 GLU A CA 1
ATOM 627 C C . GLU A 1 84 ? -21.350 -1.123 14.379 1.00 15.29 573 GLU A C 1
ATOM 628 O O . GLU A 1 84 ? -21.474 0.093 14.520 1.00 11.78 573 GLU A O 1
ATOM 634 N N . VAL A 1 85 ? -20.344 -1.814 14.908 1.00 14.95 574 VAL A N 1
ATOM 635 C CA . VAL A 1 85 ? -19.258 -1.133 15.607 1.00 12.15 574 VAL A CA 1
ATOM 636 C C . VAL A 1 85 ? -18.545 -0.121 14.699 1.00 15.44 574 VAL A C 1
ATOM 637 O O . VAL A 1 85 ? -18.307 1.020 15.102 1.00 10.01 574 VAL A O 1
ATOM 641 N N . ALA A 1 86 ? -18.222 -0.519 13.471 1.00 12.18 575 ALA A N 1
ATOM 642 C CA . ALA A 1 86 ? -17.546 0.402 12.556 1.00 15.11 575 ALA A CA 1
ATOM 643 C C . ALA A 1 86 ? -18.385 1.660 12.303 1.00 17.28 575 ALA A C 1
ATOM 644 O O . ALA A 1 86 ? -17.865 2.773 12.338 1.00 13.49 575 ALA A O 1
ATOM 646 N N . GLU A 1 87 ? -19.684 1.483 12.083 1.00 11.95 576 GLU A N 1
ATOM 647 C CA . GLU A 1 87 ? -20.584 2.620 11.873 1.00 14.73 576 GLU A CA 1
ATOM 648 C C . GLU A 1 87 ? -20.647 3.545 13.090 1.00 14.65 576 GLU A C 1
ATOM 649 O O . GLU A 1 87 ? -20.638 4.772 12.943 1.00 14.04 576 GLU A O 1
ATOM 654 N N . LEU A 1 88 ? -20.708 2.960 14.284 1.00 10.40 577 LEU A N 1
ATOM 655 C CA . LEU A 1 88 ? -20.764 3.740 15.514 1.00 13.84 577 LEU A CA 1
ATOM 656 C C . LEU A 1 88 ? -19.490 4.538 15.677 1.00 14.97 577 LEU A C 1
ATOM 657 O O . LEU A 1 88 ? -19.535 5.724 16.007 1.00 13.58 577 LEU A O 1
ATOM 662 N N . LEU A 1 89 ? -18.345 3.895 15.455 1.00 12.15 578 LEU A N 1
ATOM 663 C CA . LEU A 1 89 ? -17.080 4.597 15.621 1.00 14.16 578 LEU A CA 1
ATOM 664 C C . LEU A 1 89 ? -16.970 5.738 14.620 1.00 15.05 578 LEU A C 1
ATOM 665 O O . LEU A 1 89 ? -16.518 6.824 14.971 1.00 17.08 578 LEU A O 1
ATOM 670 N N . VAL A 1 90 ? -17.399 5.503 13.381 1.00 10.71 579 VAL A N 1
ATOM 671 C CA . VAL A 1 90 ? -17.380 6.563 12.374 1.00 12.34 579 VAL A CA 1
ATOM 672 C C . VAL A 1 90 ? -18.343 7.698 12.728 1.00 18.28 579 VAL A C 1
ATOM 673 O O . VAL A 1 90 ? -17.996 8.870 12.595 1.00 19.01 579 VAL A O 1
ATOM 677 N N . LYS A 1 91 ? -19.542 7.359 13.194 1.00 16.48 580 LYS A N 1
ATOM 678 C CA . LYS A 1 91 ? -20.500 8.380 13.608 1.00 14.24 580 LYS A CA 1
ATOM 679 C C . LYS A 1 91 ? -19.959 9.198 14.787 1.00 18.34 580 LYS A C 1
ATOM 680 O O . LYS A 1 91 ? -20.299 10.375 14.961 1.00 20.27 580 LYS A O 1
ATOM 682 N N . HIS A 1 92 ? -19.097 8.579 15.587 1.00 14.02 581 HIS A N 1
ATOM 683 C CA . HIS A 1 92 ? -18.511 9.262 16.735 1.00 15.53 581 HIS A CA 1
ATOM 684 C C . HIS A 1 92 ? -17.133 9.843 16.426 1.00 17.12 581 HIS A C 1
ATOM 685 O O . HIS A 1 92 ? -16.359 10.134 17.334 1.00 17.83 581 HIS A O 1
ATOM 692 N N . GLY A 1 93 ? -16.826 10.015 15.144 1.00 16.73 582 GLY A N 1
ATOM 693 C CA . GLY A 1 93 ? -15.647 10.777 14.769 1.00 18.33 582 GLY A CA 1
ATOM 694 C C . GLY A 1 93 ? -14.387 10.013 14.407 1.00 21.08 582 GLY A C 1
ATOM 695 O O . GLY A 1 93 ? -13.344 10.628 14.174 1.00 20.85 582 GLY A O 1
ATOM 696 N N . ALA A 1 94 ? -14.454 8.687 14.347 1.00 17.16 583 ALA A N 1
ATOM 697 C CA . ALA A 1 94 ? -13.275 7.935 13.922 1.00 17.37 583 ALA A CA 1
ATOM 698 C C . ALA A 1 94 ? -12.789 8.486 12.575 1.00 19.87 583 ALA A C 1
ATOM 699 O O . ALA A 1 94 ? -13.598 8.834 11.713 1.00 20.47 583 ALA A O 1
ATOM 701 N N . VAL A 1 95 ? -11.474 8.601 12.419 1.00 19.89 584 VAL A N 1
ATOM 702 C CA . VAL A 1 95 ? -10.887 9.110 11.184 1.00 21.18 584 VAL A CA 1
ATOM 703 C C . VAL A 1 95 ? -10.788 7.941 10.219 1.00 18.43 584 VAL A C 1
ATOM 704 O O . VAL A 1 95 ? -10.065 6.986 10.487 1.00 21.27 584 VAL A O 1
ATOM 708 N N . VAL A 1 96 ? -11.503 8.000 9.099 1.00 15.40 585 VAL A N 1
ATOM 709 C CA . VAL A 1 96 ? -11.610 6.826 8.231 1.00 19.15 585 VAL A CA 1
ATOM 710 C C . VAL A 1 96 ? -10.333 6.525 7.451 1.00 20.26 585 VAL A C 1
ATOM 711 O O . VAL A 1 96 ? -10.155 5.409 6.954 1.00 17.82 585 VAL A O 1
ATOM 715 N N . ASN A 1 97 ? -9.455 7.517 7.339 1.00 18.50 586 ASN A N 1
ATOM 716 C CA . ASN A 1 97 ? -8.217 7.354 6.576 1.00 22.27 586 ASN A CA 1
ATOM 717 C C . ASN A 1 97 ? -6.992 7.178 7.476 1.00 23.40 586 ASN A C 1
ATOM 718 O O . ASN A 1 97 ? -5.854 7.246 7.005 1.00 18.86 586 ASN A O 1
ATOM 723 N N . VAL A 1 98 ? -7.227 6.950 8.765 1.00 16.31 587 VAL A N 1
ATOM 724 C CA . VAL A 1 98 ? -6.129 6.763 9.713 1.00 14.54 587 VAL A CA 1
ATOM 725 C C . VAL A 1 98 ? -5.268 5.557 9.322 1.00 16.96 587 VAL A C 1
ATOM 726 O O . VAL A 1 98 ? -5.781 4.530 8.897 1.00 17.70 587 VAL A O 1
ATOM 730 N N . ALA A 1 99 ? -3.954 5.699 9.419 1.00 15.22 588 ALA A N 1
ATOM 731 C CA . ALA A 1 99 ? -3.050 4.610 9.069 1.00 15.61 588 ALA A CA 1
ATOM 732 C C . ALA A 1 99 ? -2.402 4.047 10.328 1.00 15.57 588 ALA A C 1
ATOM 733 O O . ALA A 1 99 ? -2.083 4.799 11.252 1.00 15.49 588 ALA A O 1
ATOM 735 N N . ASP A 1 100 ? -2.216 2.730 10.375 1.00 12.29 589 ASP A N 1
ATOM 736 C CA . ASP A 1 100 ? -1.420 2.130 11.442 1.00 13.38 589 ASP A CA 1
ATOM 737 C C . ASP A 1 100 ? 0.076 2.258 11.116 1.00 18.00 589 ASP A C 1
ATOM 738 O O . ASP A 1 100 ? 0.456 2.987 10.189 1.00 15.78 589 ASP A O 1
ATOM 743 N N . LEU A 1 101 ? 0.920 1.570 11.876 1.00 12.79 590 LEU A N 1
ATOM 744 C CA . LEU A 1 101 ? 2.371 1.641 11.661 1.00 15.75 590 LEU A CA 1
ATOM 745 C C . LEU A 1 101 ? 2.778 1.164 10.272 1.00 14.02 590 LEU A C 1
ATOM 746 O O . LEU A 1 101 ? 3.740 1.675 9.683 1.00 13.56 590 LEU A O 1
ATOM 751 N N . TRP A 1 102 ? 2.024 0.202 9.747 1.00 12.20 591 TRP A N 1
ATOM 752 C CA . TRP A 1 102 ? 2.283 -0.398 8.444 1.00 11.46 591 TRP A CA 1
ATOM 753 C C . TRP A 1 102 ? 1.632 0.380 7.304 1.00 13.15 591 TRP A C 1
ATOM 754 O O . TRP A 1 102 ? 1.681 -0.058 6.163 1.00 12.80 591 TRP A O 1
ATOM 765 N N . LYS A 1 103 ? 0.992 1.502 7.629 1.00 11.91 592 LYS A N 1
ATOM 766 C CA . LYS A 1 103 ? 0.221 2.301 6.661 1.00 14.14 592 LYS A CA 1
ATOM 767 C C . LYS A 1 103 ? -1.032 1.608 6.111 1.00 11.35 592 LYS A C 1
ATOM 768 O O . LYS A 1 103 ? -1.514 1.973 5.036 1.00 12.46 592 LYS A O 1
ATOM 774 N N . PHE A 1 104 ? -1.573 0.634 6.842 1.00 11.93 593 PHE A N 1
ATOM 775 C CA . PHE A 1 104 ? -2.903 0.096 6.510 1.00 14.77 593 PHE A CA 1
ATOM 776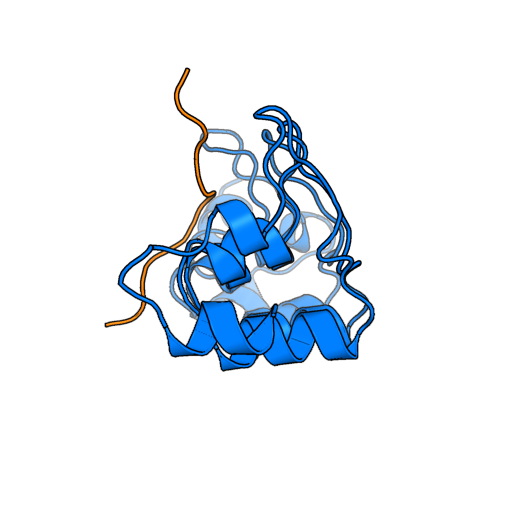 C C . PHE A 1 104 ? -3.956 1.031 7.073 1.00 12.83 593 PHE A C 1
ATOM 777 O O . PHE A 1 104 ? -3.843 1.463 8.217 1.00 12.99 593 PHE A O 1
ATOM 785 N N . THR A 1 105 ? -4.989 1.322 6.283 1.00 15.05 594 THR A N 1
ATOM 786 C CA . THR A 1 105 ? -6.117 2.127 6.743 1.00 13.57 594 THR A CA 1
ATOM 787 C C . THR A 1 105 ? -7.278 1.170 7.034 1.00 13.48 594 THR A C 1
ATOM 788 O O . THR A 1 105 ? -7.190 -0.006 6.697 1.00 15.52 594 THR A O 1
ATOM 792 N N . PRO A 1 106 ? -8.362 1.657 7.672 1.00 11.77 595 PRO A N 1
ATOM 793 C CA . PRO A 1 106 ? -9.510 0.769 7.887 1.00 13.40 595 PRO A CA 1
ATOM 794 C C . PRO A 1 106 ? -10.031 0.153 6.589 1.00 10.52 595 PRO A C 1
ATOM 795 O O . PRO A 1 106 ? -10.512 -0.985 6.591 1.00 14.25 595 PRO A O 1
ATOM 799 N N . LEU A 1 107 ? -9.942 0.892 5.486 1.00 10.71 596 LEU A N 1
ATOM 800 C CA . LEU A 1 107 ? -10.412 0.384 4.201 1.00 11.54 596 LEU A CA 1
ATOM 801 C C . LEU A 1 107 ? -9.547 -0.751 3.656 1.00 12.28 596 LEU A C 1
ATOM 802 O O . LEU A 1 107 ? -10.067 -1.659 3.009 1.00 12.98 596 LEU A O 1
ATOM 807 N N . HIS A 1 108 ? -8.239 -0.708 3.917 1.00 12.42 597 HIS A N 1
ATOM 808 C CA . HIS A 1 108 ? -7.361 -1.836 3.595 1.00 14.03 597 HIS A CA 1
ATOM 809 C C . HIS A 1 108 ? -7.865 -3.085 4.293 1.00 16.68 597 HIS A C 1
ATOM 810 O O . HIS A 1 108 ? -7.920 -4.169 3.692 1.00 15.11 597 HIS A O 1
ATOM 817 N N . GLU A 1 109 ? -8.203 -2.927 5.574 1.00 12.29 598 GLU A N 1
ATOM 818 C CA . GLU A 1 109 ? -8.704 -4.028 6.399 1.00 20.21 598 GLU A CA 1
ATOM 819 C C . GLU A 1 109 ? -10.049 -4.537 5.891 1.00 16.79 598 GLU A C 1
ATOM 820 O O . GLU A 1 109 ? -10.265 -5.739 5.729 1.00 16.92 598 GLU A O 1
ATOM 826 N N . ALA A 1 110 ? -10.973 -3.619 5.660 1.00 14.55 599 ALA A N 1
ATOM 827 C CA . ALA A 1 110 ? -12.304 -4.018 5.218 1.00 14.71 599 ALA A CA 1
ATOM 828 C C . ALA A 1 110 ? -12.262 -4.678 3.838 1.00 15.49 599 ALA A C 1
ATOM 829 O O . ALA A 1 110 ? -13.041 -5.585 3.558 1.00 15.73 599 ALA A O 1
ATOM 831 N N . ALA A 1 111 ? -11.358 -4.214 2.979 1.00 13.76 600 ALA A N 1
ATOM 832 C CA . ALA A 1 111 ? -11.229 -4.760 1.632 1.00 15.00 600 ALA A CA 1
ATOM 833 C C . ALA A 1 111 ? -10.627 -6.162 1.669 1.00 20.47 600 ALA A C 1
ATOM 834 O O . ALA A 1 111 ? -11.081 -7.063 0.960 1.00 19.07 600 ALA A O 1
ATOM 836 N N . ALA A 1 112 ? -9.602 -6.341 2.497 1.00 13.55 601 ALA A N 1
ATOM 837 C CA . ALA A 1 112 ? -8.937 -7.637 2.612 1.00 17.72 601 ALA A CA 1
ATOM 838 C C . ALA A 1 112 ? -9.875 -8.672 3.202 1.00 20.95 601 ALA A C 1
ATOM 839 O O . ALA A 1 112 ? -9.819 -9.848 2.864 1.00 20.03 601 ALA A O 1
ATOM 841 N N . LYS A 1 113 ? -10.748 -8.221 4.093 1.00 19.66 602 LYS A N 1
ATOM 842 C CA A LYS A 1 113 ? -11.699 -9.092 4.773 0.47 19.36 602 LYS A CA 1
ATOM 843 C CA B LYS A 1 113 ? -11.677 -9.136 4.744 0.53 19.37 602 LYS A CA 1
ATOM 844 C C . LYS A 1 113 ? -12.950 -9.311 3.929 1.00 18.50 602 LYS A C 1
ATOM 845 O O . LYS A 1 113 ? -13.779 -10.165 4.238 1.00 23.58 602 LYS A O 1
ATOM 856 N N . GLY A 1 114 ? -13.096 -8.509 2.881 1.00 17.53 603 GLY A N 1
ATOM 857 C CA . GLY A 1 114 ? -14.237 -8.604 1.986 1.00 20.25 603 GLY A CA 1
ATOM 858 C C . GLY A 1 114 ? -15.558 -8.226 2.622 1.00 21.55 603 GLY A C 1
ATOM 859 O O . GLY A 1 114 ? -16.562 -8.916 2.445 1.00 23.54 603 GLY A O 1
ATOM 860 N N . LYS A 1 115 ? -15.570 -7.127 3.368 1.00 16.02 604 LYS A N 1
ATOM 861 C CA . LYS A 1 115 ? -16.788 -6.725 4.059 1.00 21.39 604 LYS A CA 1
ATOM 862 C C . LYS A 1 115 ? -17.518 -5.625 3.300 1.00 13.52 604 LYS A C 1
ATOM 863 O O . LYS A 1 115 ? -17.135 -4.455 3.372 1.00 16.31 604 LYS A O 1
ATOM 869 N N . TYR A 1 116 ? -18.574 -5.993 2.579 1.00 15.02 605 TYR A N 1
ATOM 870 C CA . TYR A 1 116 ? -19.239 -5.051 1.674 1.00 16.98 605 TYR A CA 1
ATOM 871 C C . TYR A 1 116 ? -19.764 -3.793 2.356 1.00 17.31 605 TYR A C 1
ATOM 872 O O . TYR A 1 116 ? -19.439 -2.668 1.950 1.00 15.97 605 TYR A O 1
ATOM 881 N N . GLU A 1 117 ? -20.594 -3.990 3.373 1.00 13.90 606 GLU A N 1
ATOM 882 C CA . GLU A 1 117 ? -21.239 -2.880 4.056 1.00 16.98 606 GLU A CA 1
ATOM 883 C C . GLU A 1 117 ? -20.209 -1.971 4.719 1.00 12.05 606 GLU A C 1
ATOM 884 O O . GLU A 1 117 ? -20.360 -0.747 4.712 1.00 11.84 606 GLU A O 1
ATOM 890 N N . ILE A 1 118 ? -19.167 -2.560 5.297 1.00 13.32 607 ILE A N 1
ATOM 891 C CA . ILE A 1 118 ? -18.125 -1.747 5.925 1.00 12.85 607 ILE A CA 1
ATOM 892 C C . ILE A 1 118 ? -17.357 -0.920 4.883 1.00 14.51 607 ILE A C 1
ATOM 893 O O . ILE A 1 118 ? -17.089 0.259 5.104 1.00 13.62 607 ILE A O 1
ATOM 898 N N . CYS A 1 119 ? -16.998 -1.533 3.757 1.00 12.62 608 CYS A N 1
ATOM 899 C CA . CYS A 1 119 ? -16.353 -0.793 2.666 1.00 12.46 608 CYS A CA 1
ATOM 900 C C . CYS A 1 119 ? -17.233 0.355 2.198 1.00 14.62 608 CYS A C 1
ATOM 901 O O . CYS A 1 119 ? -16.758 1.471 1.984 1.00 12.71 608 CYS A O 1
ATOM 904 N N . LYS A 1 120 ? -18.522 0.073 2.055 1.00 14.05 609 LYS A N 1
ATOM 905 C CA . LYS A 1 120 ? -19.483 1.080 1.635 1.00 12.38 609 LYS A CA 1
ATOM 906 C C . LYS A 1 120 ? -19.502 2.258 2.616 1.00 17.08 609 LYS A C 1
ATOM 907 O O . LYS A 1 120 ? -19.418 3.427 2.209 1.00 14.60 609 LYS A O 1
ATOM 913 N N . LEU A 1 121 ? -19.585 1.945 3.907 1.00 11.79 610 LEU A N 1
ATOM 914 C CA . LEU A 1 121 ? -19.542 2.946 4.967 1.00 14.21 610 LEU A CA 1
ATOM 915 C C . LEU A 1 121 ? -18.320 3.857 4.863 1.00 14.42 610 LEU A C 1
ATOM 916 O O . LEU A 1 121 ? -18.432 5.087 4.898 1.00 16.41 610 LEU A O 1
ATOM 921 N N . LEU A 1 122 ? -17.151 3.244 4.726 1.00 13.25 611 LEU A N 1
ATOM 922 C CA . LEU A 1 122 ? -15.898 3.982 4.720 1.00 13.49 611 LEU A CA 1
ATOM 923 C C . LEU A 1 122 ? -15.801 4.859 3.463 1.00 12.92 611 LEU A C 1
ATOM 924 O O . LEU A 1 122 ? -15.436 6.035 3.542 1.00 15.54 611 LEU A O 1
ATOM 929 N N . LEU A 1 123 ? -16.168 4.295 2.318 1.00 13.32 612 LEU A N 1
ATOM 930 C CA . LEU A 1 123 ? -16.141 5.052 1.068 1.00 15.41 612 LEU A CA 1
ATOM 931 C C . LEU A 1 123 ? -17.074 6.260 1.114 1.00 18.61 612 LEU A C 1
ATOM 932 O O . LEU A 1 123 ? -16.727 7.341 0.627 1.00 18.66 612 LEU A O 1
ATOM 937 N N . GLN A 1 124 ? -18.245 6.081 1.725 1.00 17.35 613 GLN A N 1
ATOM 938 C CA . GLN A 1 124 ? -19.205 7.168 1.870 1.00 18.71 613 GLN A CA 1
ATOM 939 C C . GLN A 1 124 ? -18.707 8.266 2.793 1.00 22.98 613 GLN A C 1
ATOM 940 O O . GLN A 1 124 ? -19.155 9.405 2.699 1.00 20.15 613 GLN A O 1
ATOM 946 N N . HIS A 1 125 ? -17.790 7.931 3.693 1.00 17.01 614 HIS A N 1
ATOM 947 C CA . HIS A 1 125 ? -17.207 8.948 4.561 1.00 19.72 614 HIS A CA 1
ATOM 948 C C . HIS A 1 125 ? -15.829 9.409 4.103 1.00 19.58 614 HIS A C 1
ATOM 949 O O . HIS A 1 125 ? -15.043 9.916 4.907 1.00 22.13 614 HIS A O 1
ATOM 956 N N . GLY A 1 126 ? -15.541 9.220 2.818 1.00 22.75 615 GLY A N 1
ATOM 957 C CA . GLY A 1 126 ? -14.329 9.75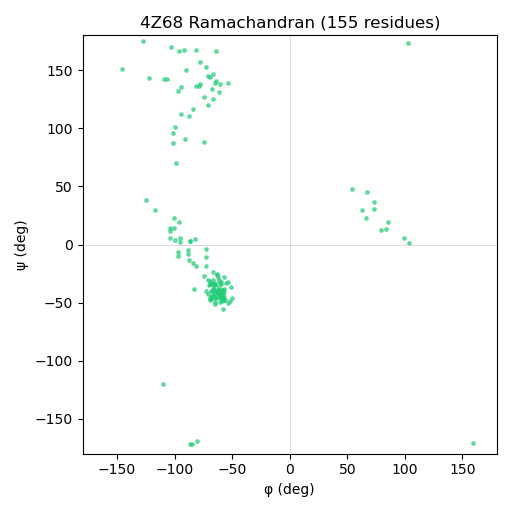0 2.212 1.00 23.72 615 GLY A CA 1
ATOM 958 C C . GLY A 1 126 ? -13.062 8.913 2.325 1.00 25.11 615 GLY A C 1
ATOM 959 O O . GLY A 1 126 ? -11.951 9.434 2.155 1.00 19.66 615 GLY A O 1
ATOM 960 N N . ALA A 1 127 ? -13.206 7.622 2.603 1.00 16.87 616 ALA A N 1
ATOM 961 C CA . ALA A 1 127 ? -12.036 6.747 2.636 1.00 21.45 616 ALA A CA 1
ATOM 962 C C . ALA A 1 127 ? -11.389 6.730 1.259 1.00 23.40 616 ALA A C 1
ATOM 963 O O . ALA A 1 127 ? -12.070 6.554 0.241 1.00 22.52 616 ALA A O 1
ATOM 965 N N . ASP A 1 128 ? -10.074 6.921 1.242 1.00 21.44 617 ASP A N 1
ATOM 966 C CA . ASP A 1 128 ? -9.293 7.018 0.014 1.00 26.25 617 ASP A CA 1
ATOM 967 C C . ASP A 1 128 ? -8.852 5.634 -0.448 1.00 20.44 617 ASP A C 1
ATOM 968 O O . ASP A 1 128 ? -7.993 5.009 0.175 1.00 26.95 617 ASP A O 1
ATOM 973 N N . PRO A 1 129 ? -9.418 5.153 -1.564 1.00 24.91 618 PRO A N 1
ATOM 974 C CA . PRO A 1 129 ? -9.055 3.820 -2.047 1.00 23.75 618 PRO A CA 1
ATOM 975 C C . PRO A 1 129 ? -7.762 3.846 -2.863 1.00 20.91 618 PRO A C 1
ATOM 976 O O . PRO A 1 129 ? -7.384 2.817 -3.417 1.00 22.96 618 PRO A O 1
ATOM 980 N N . THR A 1 130 ? -7.108 5.003 -2.945 1.00 23.15 619 THR A N 1
ATOM 981 C CA . THR A 1 130 ? -5.835 5.103 -3.662 1.00 24.43 619 THR A CA 1
ATOM 982 C C . THR A 1 130 ? -4.644 5.006 -2.718 1.00 25.76 619 THR A C 1
ATOM 983 O O . THR A 1 130 ? -3.491 4.967 -3.157 1.00 23.11 619 THR A O 1
ATOM 987 N N . LYS A 1 131 ? -4.925 4.976 -1.418 1.00 25.34 620 LYS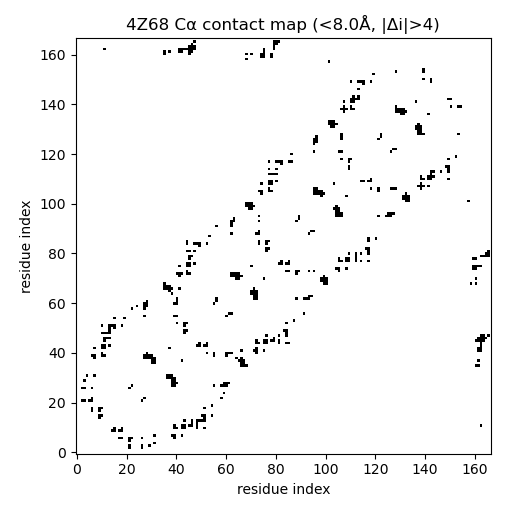 A N 1
ATOM 988 C CA . LYS A 1 131 ? -3.870 4.982 -0.410 1.00 22.25 620 LYS A CA 1
ATOM 989 C C . LYS A 1 131 ? -3.048 3.704 -0.448 1.00 17.54 620 LYS A C 1
ATOM 990 O O . LYS A 1 131 ? -3.599 2.608 -0.368 1.00 18.91 620 LYS A O 1
ATOM 996 N N . LYS A 1 132 ? -1.728 3.838 -0.579 1.00 19.01 621 LYS A N 1
ATOM 997 C CA . LYS A 1 132 ? -0.864 2.660 -0.569 1.00 17.75 621 LYS A CA 1
ATOM 998 C C . LYS A 1 132 ? -0.316 2.386 0.824 1.00 16.41 621 LYS A C 1
ATOM 999 O O . LYS A 1 132 ? 0.130 3.302 1.525 1.00 15.24 621 LYS A O 1
ATOM 1005 N N . ASN A 1 133 ? -0.337 1.118 1.224 1.00 17.59 622 ASN A N 1
ATOM 1006 C CA . ASN A 1 133 ? 0.337 0.738 2.449 1.00 14.68 622 ASN A CA 1
ATOM 1007 C C . ASN A 1 133 ? 1.825 0.478 2.170 1.00 17.59 622 ASN A C 1
ATOM 1008 O O . ASN A 1 133 ? 2.310 0.750 1.064 1.00 17.61 622 ASN A O 1
ATOM 1013 N N . ARG A 1 134 ? 2.546 -0.044 3.156 1.00 14.98 623 ARG A N 1
ATOM 1014 C CA . ARG A 1 134 ? 3.990 -0.241 3.007 1.00 17.93 623 ARG A CA 1
ATOM 1015 C C . ARG A 1 134 ? 4.390 -1.384 2.073 1.00 19.15 623 ARG A C 1
ATOM 1016 O O . ARG A 1 134 ? 5.578 -1.594 1.830 1.00 21.69 623 ARG A O 1
ATOM 1024 N N . ASP A 1 135 ? 3.411 -2.128 1.566 1.00 19.10 624 ASP A N 1
ATOM 1025 C CA . ASP A 1 135 ? 3.678 -3.136 0.542 1.00 18.65 624 ASP A CA 1
ATOM 1026 C C . ASP A 1 135 ? 3.423 -2.549 -0.839 1.00 21.36 624 ASP A C 1
ATOM 1027 O O . ASP A 1 135 ? 3.537 -3.242 -1.855 1.00 22.20 624 ASP A O 1
ATOM 1032 N N . GLY A 1 136 ? 3.071 -1.268 -0.868 1.00 14.83 625 GLY A N 1
ATOM 1033 C CA . GLY A 1 136 ? 2.713 -0.597 -2.108 1.00 22.28 625 GLY A CA 1
ATOM 1034 C C . GLY A 1 136 ? 1.291 -0.917 -2.550 1.00 21.23 625 GLY A C 1
ATOM 1035 O O . GLY A 1 136 ? 0.899 -0.634 -3.690 1.00 18.49 625 GLY A O 1
ATOM 1036 N N . ASN A 1 137 ? 0.514 -1.513 -1.649 1.00 17.77 626 ASN A N 1
ATOM 1037 C CA . ASN A 1 137 ? -0.847 -1.957 -1.975 1.00 16.38 626 ASN A CA 1
ATOM 1038 C C . ASN A 1 137 ? -1.958 -0.991 -1.580 1.00 13.80 626 ASN A C 1
ATOM 1039 O O . ASN A 1 137 ? -1.992 -0.495 -0.456 1.00 15.69 626 ASN A O 1
ATOM 1044 N N . THR A 1 138 ? -2.873 -0.741 -2.512 1.00 17.32 627 THR A N 1
ATOM 1045 C CA . THR A 1 138 ? -4.095 0.006 -2.224 1.00 18.76 627 THR A CA 1
ATOM 1046 C C . THR A 1 138 ? -5.091 -0.966 -1.605 1.00 17.72 627 THR A C 1
ATOM 1047 O O . THR A 1 138 ? -4.858 -2.179 -1.628 1.00 15.62 627 THR A O 1
ATOM 1051 N N . PRO A 1 139 ? -6.192 -0.452 -1.028 1.00 17.49 628 PRO A N 1
ATOM 1052 C CA . PRO A 1 139 ? -7.200 -1.400 -0.549 1.00 16.75 628 PRO A CA 1
ATOM 1053 C C . PRO A 1 139 ? -7.716 -2.315 -1.665 1.00 15.98 628 PRO A C 1
ATOM 1054 O O . PRO A 1 139 ? -7.931 -3.500 -1.420 1.00 15.66 628 PRO A O 1
ATOM 1058 N N . LEU A 1 140 ? -7.899 -1.778 -2.866 1.00 16.39 629 LEU A N 1
ATOM 1059 C CA . LEU A 1 140 ? -8.330 -2.600 -3.994 1.00 19.43 629 LEU A CA 1
ATOM 1060 C C . LEU A 1 140 ? -7.369 -3.756 -4.255 1.00 19.69 629 LEU A C 1
ATOM 1061 O O . LEU A 1 140 ? -7.801 -4.866 -4.577 1.00 15.25 629 LEU A O 1
ATOM 1066 N N . ASP A 1 141 ? -6.071 -3.505 -4.097 1.00 17.72 630 ASP A N 1
ATOM 1067 C CA . ASP A 1 141 ? -5.069 -4.547 -4.285 1.00 18.11 630 ASP A CA 1
ATOM 1068 C C . ASP A 1 141 ? -5.203 -5.694 -3.285 1.00 17.71 630 ASP A C 1
ATOM 1069 O O . ASP A 1 141 ? -4.794 -6.816 -3.574 1.00 19.09 630 ASP A O 1
ATOM 1074 N N . LEU A 1 142 ? -5.764 -5.410 -2.110 1.00 15.93 631 LEU A N 1
ATOM 1075 C CA . LEU A 1 142 ? -5.892 -6.419 -1.060 1.00 15.65 631 LEU A CA 1
ATOM 1076 C C . LEU A 1 142 ? -7.180 -7.243 -1.150 1.00 22.56 631 LEU A C 1
ATOM 1077 O O . LEU A 1 142 ? -7.353 -8.210 -0.408 1.00 17.00 631 LEU A O 1
ATOM 1082 N N . VAL A 1 143 ? -8.091 -6.862 -2.038 1.00 16.35 632 VAL A N 1
ATOM 1083 C CA . VAL A 1 143 ? -9.312 -7.635 -2.209 1.00 15.87 632 VAL A CA 1
ATOM 1084 C C . VAL A 1 143 ? -8.950 -8.987 -2.806 1.00 20.52 632 VAL A C 1
ATOM 1085 O O . VAL A 1 143 ? -8.155 -9.056 -3.752 1.00 15.62 632 VAL A O 1
ATOM 1089 N N . LYS A 1 144 ? -9.515 -10.058 -2.248 1.00 16.76 633 LYS A N 1
ATOM 1090 C CA . LYS A 1 144 ? -9.239 -11.404 -2.752 1.00 22.81 633 LYS A CA 1
ATOM 1091 C C . LYS A 1 144 ? -9.779 -11.509 -4.167 1.00 19.28 633 LYS A C 1
ATOM 1092 O O . LYS A 1 144 ? -10.867 -11.014 -4.452 1.00 16.31 633 LYS A O 1
ATOM 1098 N N . ASP A 1 145 ? -9.019 -12.150 -5.055 1.00 17.93 634 ASP A N 1
ATOM 1099 C CA . ASP A 1 145 ? -9.452 -12.336 -6.431 1.00 17.22 634 ASP A CA 1
ATOM 1100 C C . ASP A 1 145 ? -10.834 -12.981 -6.517 1.00 18.62 634 ASP A C 1
ATOM 1101 O O . ASP A 1 145 ? -11.614 -12.671 -7.420 1.00 19.75 634 ASP A O 1
ATOM 1106 N N . GLY A 1 146 ? -11.155 -13.848 -5.559 1.00 19.69 635 GLY A N 1
ATOM 1107 C CA . GLY A 1 146 ? -12.461 -14.481 -5.535 1.00 19.32 635 GLY A CA 1
ATOM 1108 C C . GLY A 1 146 ? -13.600 -13.553 -5.131 1.00 19.06 635 GLY A C 1
ATOM 1109 O O . GLY A 1 146 ? -14.766 -13.907 -5.262 1.00 22.69 635 GLY A O 1
ATOM 1110 N N . ASP A 1 147 ? -13.273 -12.357 -4.648 1.00 19.08 636 ASP A N 1
ATOM 1111 C CA . ASP A 1 147 ? -14.292 -11.485 -4.055 1.00 23.31 636 ASP A CA 1
ATOM 1112 C C . ASP A 1 147 ? -14.799 -10.409 -5.021 1.00 24.07 636 ASP A C 1
ATOM 1113 O O . ASP A 1 147 ? -14.540 -9.217 -4.842 1.00 20.09 636 ASP A O 1
ATOM 1118 N N . THR A 1 148 ? -15.554 -10.845 -6.024 1.00 20.67 637 THR A N 1
ATOM 1119 C CA . THR A 1 148 ? -15.950 -10.000 -7.148 1.00 25.97 637 THR A CA 1
ATOM 1120 C C . THR A 1 148 ? -16.765 -8.764 -6.767 1.00 23.78 637 THR A C 1
ATOM 1121 O O . THR A 1 148 ? -16.566 -7.688 -7.334 1.00 23.19 637 THR A O 1
ATOM 1125 N N . ASP A 1 149 ? -17.686 -8.909 -5.818 1.00 21.65 638 ASP A N 1
ATOM 1126 C CA . ASP A 1 149 ? -18.544 -7.787 -5.424 1.00 22.26 638 ASP A CA 1
ATOM 1127 C C . ASP A 1 149 ? -17.762 -6.626 -4.784 1.00 25.26 638 ASP A C 1
ATOM 1128 O O . ASP A 1 149 ? -18.062 -5.454 -5.020 1.00 21.01 638 ASP A O 1
ATOM 1130 N N . ILE A 1 150 ? -16.762 -6.955 -3.972 1.00 20.93 639 ILE A N 1
ATOM 1131 C CA . ILE A 1 150 ? -15.921 -5.934 -3.349 1.00 21.37 639 ILE A CA 1
ATOM 1132 C C . ILE A 1 150 ? -15.053 -5.226 -4.393 1.00 22.56 639 ILE A C 1
ATOM 1133 O O . ILE A 1 150 ? -14.937 -3.993 -4.386 1.00 22.84 639 ILE A O 1
ATOM 1138 N N . GLN A 1 151 ? -14.439 -6.015 -5.278 1.00 17.92 640 GLN A N 1
ATOM 1139 C CA . GLN A 1 151 ? -13.642 -5.488 -6.390 1.00 18.88 640 GLN A CA 1
ATOM 1140 C C . GLN A 1 151 ? -14.417 -4.450 -7.193 1.00 24.39 640 GLN A C 1
ATOM 1141 O O . GLN A 1 151 ? -13.913 -3.363 -7.478 1.00 24.68 640 GLN A O 1
ATOM 1147 N N . ASP A 1 152 ? -15.650 -4.800 -7.551 1.00 24.93 641 ASP A N 1
ATOM 1148 C CA . ASP A 1 152 ? -16.517 -3.905 -8.303 1.00 25.75 641 ASP A CA 1
ATOM 1149 C C . ASP A 1 152 ? -16.827 -2.631 -7.525 1.00 30.27 641 ASP A C 1
ATOM 1150 O O . ASP A 1 152 ? -16.838 -1.536 -8.090 1.00 26.99 641 ASP A O 1
ATOM 1155 N N . LEU A 1 153 ? -17.080 -2.780 -6.227 1.00 24.35 642 LEU A N 1
ATOM 1156 C CA . LEU A 1 153 ? -17.420 -1.641 -5.379 1.00 24.31 642 LEU A CA 1
ATOM 1157 C C . LEU A 1 153 ? -16.278 -0.636 -5.367 1.00 28.46 6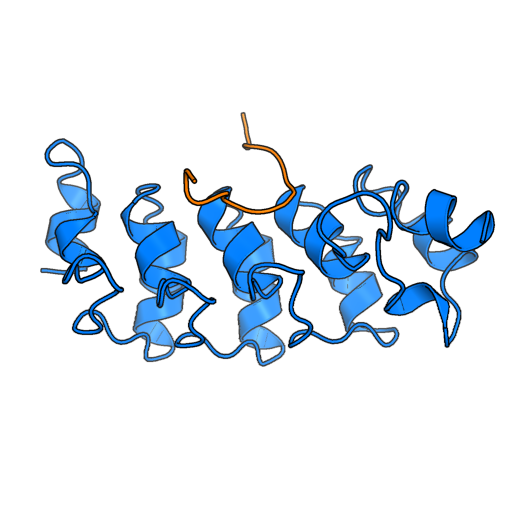42 LEU A C 1
ATOM 1158 O O . LEU A 1 153 ? -16.485 0.575 -5.498 1.00 31.75 642 LEU A O 1
ATOM 1163 N N . LEU A 1 154 ? -15.064 -1.153 -5.226 1.00 21.86 643 LEU A N 1
ATOM 1164 C CA . LEU A 1 154 ? -13.881 -0.310 -5.194 1.00 27.68 643 LEU A CA 1
ATOM 1165 C C . LEU A 1 154 ? -13.374 -0.040 -6.608 1.00 36.00 643 LEU A C 1
ATOM 1166 O O . LEU A 1 154 ? -12.347 0.618 -6.787 1.00 44.10 643 LEU A O 1
ATOM 1171 N N . ARG A 1 155 ? -14.112 -0.548 -7.596 1.00 37.61 644 ARG A N 1
ATOM 1172 C CA . ARG A 1 155 ? -13.765 -0.436 -9.019 1.00 42.09 644 ARG A CA 1
ATOM 1173 C C . ARG A 1 155 ? -12.532 -1.255 -9.378 1.00 39.12 644 ARG A C 1
ATOM 1174 O O . ARG A 1 155 ? -12.620 -2.220 -10.131 1.00 41.50 644 ARG A O 1
ATOM 1182 N N . GLU B 2 1 ? 8.668 -9.478 11.137 1.00 18.37 211 GLU E N 1
ATOM 1183 C CA . GLU B 2 1 ? 7.531 -10.039 11.862 1.00 18.04 211 GLU E CA 1
ATOM 1184 C C . GLU B 2 1 ? 6.256 -9.934 11.025 1.00 22.39 211 GLU E C 1
ATOM 1185 O O . GLU B 2 1 ? 6.128 -9.031 10.203 1.00 21.27 211 GLU E O 1
ATOM 1191 N N . ILE B 2 2 ? 5.308 -10.846 11.239 1.00 18.01 212 ILE E N 1
ATOM 1192 C CA . ILE B 2 2 ? 4.032 -10.790 10.527 1.00 19.46 212 ILE E CA 1
ATOM 1193 C C . ILE B 2 2 ? 3.207 -9.614 11.057 1.00 20.67 212 ILE E C 1
ATOM 1194 O O . ILE B 2 2 ? 3.280 -9.298 12.241 1.00 18.07 212 ILE E O 1
ATOM 1199 N N . ARG B 2 3 ? 2.440 -8.942 10.198 1.00 17.56 213 ARG E N 1
ATOM 1200 C CA . ARG B 2 3 ? 1.562 -7.880 10.703 1.00 18.48 213 ARG E CA 1
ATOM 1201 C C . ARG B 2 3 ? 0.352 -8.481 11.420 1.00 24.52 213 ARG E C 1
ATOM 1202 O O . ARG B 2 3 ? -0.350 -9.318 10.852 1.00 20.64 213 AR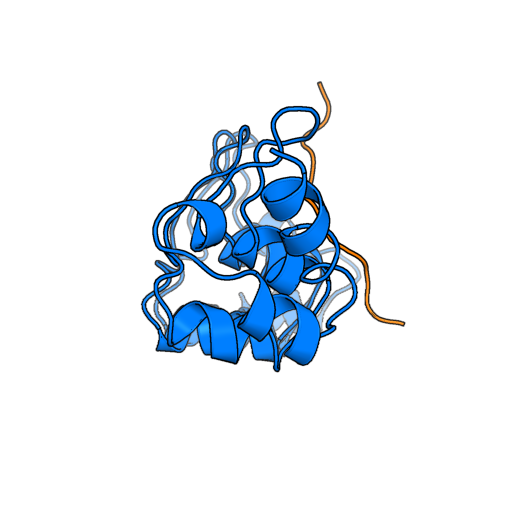G E O 1
ATOM 1210 N N . GLU B 2 4 ? 0.111 -8.052 12.662 1.00 20.70 214 GLU E N 1
ATOM 1211 C CA . GLU B 2 4 ? -1.037 -8.518 13.456 1.00 26.69 214 GLU E CA 1
ATOM 1212 C C . GLU B 2 4 ? -2.285 -7.648 13.265 1.00 26.55 214 GLU E C 1
ATOM 1213 O O . GLU B 2 4 ? -2.169 -6.442 13.027 1.00 28.45 214 GLU E O 1
ATOM 1219 N N . GLN B 2 5 ? -3.472 -8.255 13.394 1.00 25.60 215 GLN E N 1
ATOM 1220 C CA . GLN B 2 5 ? -4.738 -7.591 13.058 1.00 38.24 215 GLN E CA 1
ATOM 1221 C C . GLN B 2 5 ? -5.335 -6.801 14.212 1.00 37.10 215 GLN E C 1
ATOM 1222 O O . GLN B 2 5 ? -6.273 -6.013 14.027 1.00 33.82 215 GLN E O 1
ATOM 1228 N N . GLY B 2 6 ? -4.811 -7.036 15.405 1.00 26.20 216 GLY E N 1
ATOM 1229 C CA . GLY B 2 6 ? -5.331 -6.391 16.595 1.00 23.09 216 GLY E CA 1
ATOM 1230 C C . GLY B 2 6 ? -6.191 -7.357 17.380 1.00 19.91 216 GLY E C 1
ATOM 1231 O O . GLY B 2 6 ? -6.471 -8.470 16.915 1.00 20.97 216 GLY E O 1
ATOM 1232 N N . ASP B 2 7 ? -6.614 -6.934 18.567 1.00 18.52 217 ASP E N 1
ATOM 1233 C CA . ASP B 2 7 ? -7.402 -7.791 19.439 1.00 16.41 217 ASP E CA 1
ATOM 1234 C C . ASP B 2 7 ? -8.840 -7.855 18.972 1.00 18.15 217 ASP E C 1
ATOM 1235 O O . ASP B 2 7 ? -9.432 -6.840 18.598 1.00 16.32 217 ASP E O 1
ATOM 1240 N N . GLY B 2 8 ? -9.405 -9.052 19.003 1.00 12.75 218 GLY E N 1
ATOM 1241 C CA . GLY B 2 8 ? -10.793 -9.209 18.617 1.00 12.22 218 GLY E CA 1
ATOM 1242 C C . GLY B 2 8 ? -11.090 -10.637 18.236 1.00 16.57 218 GLY E C 1
ATOM 1243 O O . GLY B 2 8 ? -10.249 -11.523 18.419 1.00 15.23 218 GLY E O 1
ATOM 1244 N N . ALA B 2 9 ? -12.283 -10.854 17.693 1.00 9.31 219 ALA E N 1
ATOM 1245 C CA . ALA B 2 9 ? -12.730 -12.184 17.294 1.00 13.43 219 ALA E CA 1
ATOM 1246 C C . ALA B 2 9 ? -13.603 -12.075 16.058 1.00 17.86 219 ALA E C 1
ATOM 1247 O O . ALA B 2 9 ? -14.284 -11.066 15.861 1.00 15.06 219 ALA E O 1
ATOM 1249 N N . GLU B 2 10 ? -13.609 -13.115 15.232 1.00 14.07 220 GLU E N 1
ATOM 1250 C CA . GLU B 2 10 ? -14.516 -13.146 14.084 1.00 12.51 220 GLU E CA 1
ATOM 1251 C C . GLU B 2 10 ? -15.952 -13.384 14.524 1.00 15.60 220 GLU E C 1
ATOM 1252 O O . GLU B 2 10 ? -16.195 -14.000 15.563 1.00 16.72 220 GLU E O 1
ATOM 1258 N N . ASP B 2 11 ? -16.906 -12.898 13.730 1.00 12.22 221 ASP E N 1
ATOM 1259 C CA . ASP B 2 11 ? -18.297 -13.284 13.898 1.00 16.05 221 ASP E CA 1
ATOM 1260 C C . ASP B 2 11 ? -18.457 -14.663 13.277 1.00 23.40 221 ASP E C 1
ATOM 1261 O O . ASP B 2 11 ? -17.662 -15.050 12.418 1.00 24.34 221 ASP E O 1
ATOM 1266 N N . GLU B 2 12 ? -19.479 -15.396 13.702 1.00 24.61 222 GLU E N 1
ATOM 1267 C CA . GLU B 2 12 ? -19.752 -16.719 13.143 1.00 39.64 222 GLU E CA 1
ATOM 1268 C C . GLU B 2 12 ? -20.257 -16.631 11.704 1.00 43.98 222 GLU E C 1
ATOM 1269 O O . GLU B 2 12 ? -21.197 -15.891 11.408 1.00 46.79 222 GLU E O 1
#

Nearest PDB structures (foldseek):
  3twx-assembly1_A  TM=9.930E-01  e=2.069E-23  Homo sapiens
  3twq-assembly1_A  TM=9.846E-01  e=7.693E-23  Homo sapiens
  3twr-assembly4_D  TM=9.836E-01  e=1.910E-22  Homo sapiens
  5gp7-assembly1_A  TM=9.792E-01  e=7.891E-17  Homo sapiens
  5jhq-assembly4_D  TM=9.711E-01  e=9.578E-15  Homo sapiens

Sequence (167 aa):
SEADRQLLEEAAKAGDVETVKKLCTVQSVNCRDIEGRQSTPLHFAAGYNRVSSVVEYLLQHGADVVHAKDKGGLVPLHNACSYGHYEVAELLVKHGAVVNVADLWKFTPLHEAAAKKGKYEICKLLLQHGADPTKKNRDGNTPLDLVKDGDTDIQDLLREIREQGDGAEDE

Radius of gyration: 15.45 Å; Cα contacts (8 Å, |Δi|>4): 334; chains: 2; bounding box: 31×28×48 Å

Solvent-accessible surface area: 8047 Å² total; per-residue (Å²): 108,78,46,38,55,104,0,13,110,8,0,61,66,30,62,49,139,47,0,46,81,33,28,77,129,138,3,8,53,16,105,36,84,110,32,30,53,0,1,0,0,0,4,0,0,0,63,45,87,34,69,1,0,78,53,0,24,75,95,50,14,62,16,88,10,100,7,125,14,7,1,6,0,0,0,0,0,0,8,32,8,3,86,104,0,0,55,32,0,13,77,91,42,10,81,14,44,23,34,8,125,82,86,24,3,0,0,0,8,0,0,31,73,22,64,90,105,1,0,87,8,0,48,136,97,49,5,48,48,98,75,142,7,171,104,37,45,26,0,56,83,34,7,126,138,77,39,88,59,3,45,89,26,14,216,180,139,32,97,92,9,34,16,38,102,72,221

B-factor: mean 20.59, std 9.68, range [8.48, 84.93]

Secondary structure (DSSP, 8-state):
-HHHHHHHHHHHHT-HHHHHHH--TTGGG---TTTT---HHHHHHHTT-HHHHHHHHHTT--TT---TTS--HHHHHHHTT-HHHHHHHHHTT--TT---TT---HHHHHHHHT-HHHHHHHHHTT--TT---TTS--HHHHS-TT-HHHHHHT-/-PPP--S-----

InterPro domains:
  IPR001660 Sterile alpha motif domain [PF07647] (877-933)
  IPR001660 Sterile alpha motif domain [PS50105] (877-936)
  IPR001660 Sterile alpha motif domain [SM00454] (871-936)
  IPR002110 Ankyrin repeat [PF00023] (124-154)
  IPR002110 Ankyrin repeat [PF00023] (212-242)
  IPR002110 Ankyrin repeat [PF00023] (746-775)
  IPR002110 Ankyrin repeat [PF12796] (28-121)
  IPR002110 Ankyrin repeat [PF12796] (247-305)
  IPR002110 Ankyrin repeat [PF12796] (381-461)
  IPR002110 Ankyrin repeat [PF12796] (556-622)
  IPR002110 Ankyrin repeat [PF12796] (649-742)
  IPR002110 Ankyrin repeat [PF13637] (497-546)
  IPR002110 Ankyrin repeat [PR01415] (124-139)
  IPR002110 Ankyrin repeat [PR01415] (226-240)
  IPR002110 Ankyrin repeat [PS50088] (57-89)
  IPR002110 Ankyrin repeat [PS50088] (90-122)
  IPR002110 Ankyrin repeat [PS50088] (123-155)
  IPR002110 Ankyrin repeat [PS50088] (210-242)
  IPR002110 Ankyrin repeat [PS50088] (243-275)
  IPR002110 Ankyrin repeat [PS50088] (276-308)